Protein AF-A0A662EMC7-F1 (afdb_monomer)

Structure (mmCIF, N/CA/C/O backbone):
data_AF-A0A662EMC7-F1
#
_entry.id   AF-A0A662EMC7-F1
#
loop_
_atom_site.group_PDB
_atom_site.id
_atom_site.type_symbol
_atom_site.label_atom_id
_atom_site.label_alt_id
_atom_site.label_comp_id
_atom_site.label_asym_id
_atom_site.label_entity_id
_atom_site.label_seq_id
_atom_site.pdbx_PDB_ins_code
_atom_site.Cartn_x
_atom_site.Cartn_y
_atom_site.Cartn_z
_atom_site.occupancy
_atom_site.B_iso_or_equiv
_atom_site.auth_seq_id
_atom_site.auth_comp_id
_atom_site.auth_asym_id
_atom_site.auth_atom_id
_atom_site.pdbx_PDB_model_num
ATOM 1 N N . MET A 1 1 ? -17.891 -25.388 -16.581 1.00 61.47 1 MET A N 1
ATOM 2 C CA . MET A 1 1 ? -17.102 -24.713 -17.637 1.00 61.47 1 MET A CA 1
ATOM 3 C C . MET A 1 1 ? -16.135 -23.756 -16.949 1.00 61.47 1 MET A C 1
ATOM 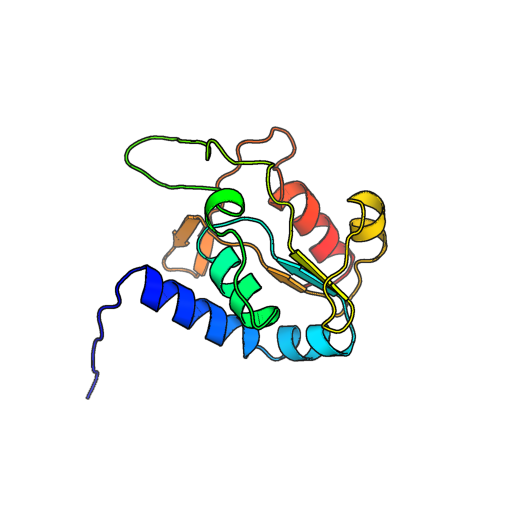5 O O . MET A 1 1 ? -16.593 -23.000 -16.103 1.00 61.47 1 MET A O 1
ATOM 9 N N . LYS A 1 2 ? -14.823 -23.830 -17.209 1.00 76.94 2 LYS A N 1
ATOM 10 C CA . LYS A 1 2 ? -13.846 -22.861 -16.676 1.00 76.94 2 LYS A CA 1
ATOM 11 C C . LYS A 1 2 ? -13.460 -21.914 -17.810 1.00 76.94 2 LYS A C 1
ATOM 13 O O . LYS A 1 2 ? -13.058 -22.387 -18.867 1.00 76.94 2 LYS A O 1
ATOM 18 N N . ALA A 1 3 ? -13.628 -20.612 -17.602 1.00 84.38 3 ALA A N 1
ATOM 19 C CA . ALA A 1 3 ? -13.171 -19.584 -18.530 1.00 84.38 3 ALA A CA 1
ATOM 20 C C . ALA A 1 3 ? -11.835 -19.021 -18.033 1.00 84.38 3 ALA A C 1
ATOM 22 O O . ALA A 1 3 ? -11.672 -18.786 -16.836 1.00 84.38 3 ALA A O 1
ATOM 23 N N . TYR A 1 4 ? -10.896 -18.803 -18.952 1.00 89.06 4 TYR A N 1
ATOM 24 C CA . TYR A 1 4 ? -9.623 -18.145 -18.675 1.00 89.06 4 TYR A CA 1
ATOM 25 C C . TYR A 1 4 ? -9.639 -16.762 -19.318 1.00 89.06 4 TYR A C 1
ATOM 27 O O . TYR A 1 4 ? -9.987 -16.624 -20.488 1.00 89.06 4 TYR A O 1
ATOM 35 N N . ALA A 1 5 ? -9.260 -15.743 -18.551 1.00 88.75 5 ALA A N 1
ATOM 36 C CA . ALA A 1 5 ? -9.101 -14.383 -19.042 1.00 88.75 5 ALA A CA 1
ATOM 37 C C . ALA A 1 5 ? -7.657 -13.937 -18.811 1.00 88.75 5 ALA A C 1
ATOM 39 O O . ALA A 1 5 ? -7.143 -14.033 -17.697 1.00 88.75 5 ALA A O 1
ATOM 40 N N . VAL A 1 6 ? -7.011 -13.438 -19.863 1.00 94.44 6 VAL A N 1
ATOM 41 C CA . VAL A 1 6 ? -5.667 -12.857 -19.785 1.00 94.44 6 VAL A CA 1
ATOM 42 C C . VAL A 1 6 ? -5.813 -11.344 -19.687 1.00 94.44 6 VAL A C 1
ATOM 44 O O . VAL A 1 6 ? -6.404 -10.707 -20.557 1.00 94.44 6 VAL A O 1
ATOM 47 N N . LEU A 1 7 ? -5.288 -10.761 -18.611 1.00 95.94 7 LEU A N 1
ATOM 48 C CA . LEU A 1 7 ? -5.357 -9.325 -18.364 1.00 95.94 7 LEU A CA 1
ATOM 49 C C . LEU A 1 7 ? -4.022 -8.663 -18.693 1.00 95.94 7 LEU A C 1
ATOM 51 O O . LEU A 1 7 ? -2.958 -9.162 -18.333 1.00 95.94 7 LEU A O 1
ATOM 55 N N . ARG A 1 8 ? -4.079 -7.472 -19.298 1.00 96.50 8 ARG A N 1
ATOM 56 C CA . ARG A 1 8 ? -2.910 -6.584 -19.346 1.00 96.50 8 ARG A CA 1
ATOM 57 C C . ARG A 1 8 ? -2.513 -6.195 -17.913 1.00 96.50 8 ARG A C 1
ATOM 59 O O . ARG A 1 8 ? -3.412 -6.007 -17.087 1.00 96.50 8 ARG A O 1
ATOM 66 N N . PRO A 1 9 ? -1.221 -5.961 -17.613 1.00 93.19 9 PRO A N 1
ATOM 67 C CA . PRO A 1 9 ? -0.771 -5.639 -16.257 1.00 93.19 9 PRO A CA 1
ATOM 68 C C . PRO A 1 9 ? -1.537 -4.488 -15.589 1.00 93.19 9 PRO A C 1
ATOM 70 O O . PRO A 1 9 ? -1.900 -4.587 -14.422 1.00 93.19 9 PRO A O 1
ATOM 73 N N . ALA A 1 10 ? -1.856 -3.418 -16.325 1.00 95.19 10 ALA A N 1
ATOM 74 C CA . ALA A 1 10 ? -2.648 -2.301 -15.800 1.00 95.19 10 ALA A CA 1
ATOM 75 C C . ALA A 1 10 ? -4.074 -2.716 -15.383 1.00 95.19 10 ALA A C 1
ATOM 77 O O . ALA A 1 10 ? -4.564 -2.294 -14.336 1.00 95.19 10 ALA A O 1
ATOM 78 N N . ALA A 1 11 ? -4.728 -3.578 -16.170 1.00 97.25 11 ALA A N 1
ATOM 79 C CA . ALA A 1 11 ? -6.057 -4.098 -15.853 1.00 97.25 11 ALA A CA 1
ATOM 80 C C . ALA A 1 11 ? -6.013 -5.048 -14.645 1.00 97.25 11 ALA A C 1
ATOM 82 O O . ALA A 1 11 ? -6.865 -4.950 -13.764 1.00 97.25 11 ALA A O 1
ATOM 83 N N . ALA A 1 12 ? -4.988 -5.902 -14.556 1.00 96.38 12 ALA A N 1
ATOM 84 C CA . ALA A 1 12 ? -4.769 -6.773 -13.402 1.00 96.38 12 ALA A CA 1
ATOM 85 C C . ALA A 1 12 ? -4.533 -5.966 -12.113 1.00 96.38 12 ALA A C 1
ATOM 87 O O . ALA A 1 12 ? -5.186 -6.215 -11.103 1.00 96.38 12 ALA A O 1
ATOM 88 N N . LYS A 1 13 ? -3.678 -4.935 -12.155 1.00 96.81 13 LYS A N 1
ATOM 89 C CA . LYS A 1 13 ? -3.428 -4.030 -11.017 1.00 96.81 13 LYS A CA 1
ATOM 90 C C . LYS A 1 13 ? -4.690 -3.291 -10.578 1.00 96.81 13 LYS A C 1
ATOM 92 O O . LYS A 1 13 ? -4.956 -3.198 -9.383 1.00 96.81 13 LYS A O 1
ATOM 97 N N . ARG A 1 14 ? -5.510 -2.822 -11.526 1.00 97.88 14 ARG A N 1
ATOM 98 C CA . ARG A 1 14 ? -6.813 -2.219 -11.206 1.00 97.88 14 ARG A CA 1
ATOM 99 C C . ARG A 1 14 ? -7.770 -3.227 -10.566 1.00 97.88 14 ARG A C 1
ATOM 101 O O . ARG A 1 14 ? -8.474 -2.865 -9.629 1.00 97.88 14 ARG A O 1
ATOM 108 N N . LEU A 1 15 ? -7.802 -4.472 -11.042 1.00 97.94 15 LEU A N 1
ATOM 109 C CA . LEU A 1 15 ? -8.615 -5.528 -10.436 1.00 97.94 15 LEU A CA 1
ATOM 110 C C . LEU A 1 15 ? -8.166 -5.823 -8.998 1.00 97.94 15 LEU A C 1
ATOM 112 O O . LEU A 1 15 ? -9.008 -5.877 -8.105 1.00 97.94 15 LEU A O 1
ATOM 116 N N . ILE A 1 16 ? -6.853 -5.929 -8.765 1.00 97.50 16 ILE A N 1
ATOM 117 C CA . ILE A 1 16 ? -6.271 -6.075 -7.422 1.00 97.50 16 ILE A CA 1
ATOM 118 C C . ILE A 1 16 ? -6.694 -4.905 -6.532 1.00 97.50 16 ILE A C 1
ATOM 120 O O . ILE A 1 16 ? -7.196 -5.138 -5.438 1.00 97.50 16 ILE A O 1
ATOM 124 N N . ALA A 1 17 ? -6.575 -3.662 -7.004 1.00 98.50 17 ALA A N 1
ATOM 125 C CA . ALA A 1 17 ? -6.968 -2.477 -6.239 1.00 98.50 17 ALA A CA 1
ATOM 126 C C . ALA A 1 17 ? -8.438 -2.508 -5.797 1.00 98.50 17 ALA A C 1
ATOM 128 O O . ALA A 1 17 ? -8.740 -2.277 -4.624 1.00 98.50 17 ALA A O 1
ATOM 129 N N . LYS A 1 18 ? -9.347 -2.879 -6.707 1.00 98.56 18 LYS A N 1
ATOM 130 C CA . LYS A 1 18 ? -10.770 -3.071 -6.385 1.00 98.56 18 LYS A CA 1
ATOM 131 C C . LYS A 1 18 ? -10.977 -4.180 -5.354 1.00 98.56 18 LYS A C 1
ATOM 133 O O . LYS A 1 18 ? -11.767 -4.010 -4.429 1.00 98.56 18 LYS A O 1
ATOM 138 N N . GLY A 1 19 ? -10.250 -5.289 -5.491 1.00 98.50 19 GLY A N 1
ATOM 139 C CA . GLY A 1 19 ? -10.265 -6.391 -4.531 1.00 98.50 19 GLY A CA 1
ATOM 140 C C . GLY A 1 19 ? -9.799 -5.961 -3.139 1.00 98.50 19 GLY A C 1
ATOM 141 O O . GLY A 1 19 ? -10.484 -6.238 -2.158 1.00 98.50 19 GLY A O 1
ATOM 142 N N . VAL A 1 20 ? -8.691 -5.219 -3.051 1.00 98.50 20 VAL A N 1
ATOM 143 C CA . VAL A 1 20 ? -8.151 -4.690 -1.788 1.00 98.50 20 VAL A CA 1
ATOM 144 C C . VAL A 1 20 ? -9.164 -3.767 -1.109 1.00 98.50 20 VAL A C 1
ATOM 146 O O . VAL A 1 20 ? -9.517 -4.012 0.042 1.00 98.50 20 VAL A O 1
ATOM 149 N N . LYS A 1 21 ? -9.721 -2.779 -1.825 1.00 98.44 21 LYS A N 1
ATOM 150 C CA . LYS A 1 21 ? -10.774 -1.890 -1.292 1.00 98.44 21 LYS A CA 1
ATOM 151 C C . LYS A 1 21 ? -12.021 -2.650 -0.829 1.00 98.44 21 LYS A C 1
ATOM 153 O O . LYS A 1 21 ? -12.724 -2.201 0.076 1.00 98.44 21 LYS A O 1
ATOM 158 N N . ALA A 1 22 ? -12.320 -3.795 -1.443 1.00 98.56 22 ALA A N 1
ATOM 159 C CA . ALA A 1 22 ? -13.476 -4.603 -1.082 1.00 98.56 22 ALA A CA 1
ATOM 160 C C . ALA A 1 22 ? -13.294 -5.405 0.222 1.00 98.56 22 ALA A C 1
ATOM 162 O O . ALA A 1 22 ? -14.310 -5.847 0.774 1.00 98.56 22 ALA A O 1
ATOM 163 N N . ARG A 1 23 ? -12.060 -5.579 0.727 1.00 98.38 23 ARG A N 1
ATOM 164 C CA . ARG A 1 23 ? -11.781 -6.390 1.926 1.00 98.38 23 ARG A CA 1
ATOM 165 C C . ARG A 1 23 ? -12.448 -5.804 3.182 1.00 98.38 23 ARG A C 1
ATOM 167 O O . ARG A 1 23 ? -12.443 -4.583 3.353 1.00 98.38 23 ARG A O 1
ATOM 174 N N . PRO A 1 24 ? -13.005 -6.643 4.081 1.00 98.50 24 PRO A N 1
ATOM 175 C CA . PRO A 1 24 ? -13.685 -6.166 5.289 1.00 98.50 24 PRO A CA 1
ATOM 176 C C . PRO A 1 24 ? -12.815 -5.278 6.184 1.00 98.50 24 PRO A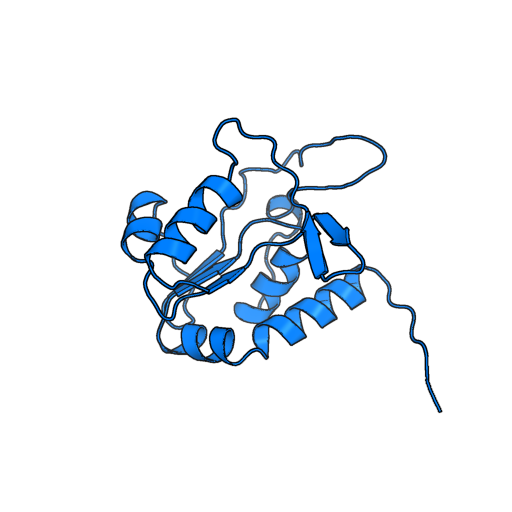 C 1
ATOM 178 O O . PRO A 1 24 ? -13.280 -4.231 6.629 1.00 98.50 24 PRO A O 1
ATOM 181 N N . SER A 1 25 ? -11.551 -5.652 6.392 1.00 98.31 25 SER A N 1
ATOM 182 C CA . SER A 1 25 ? -10.599 -4.889 7.204 1.00 98.31 25 SER A CA 1
ATOM 183 C C . SER A 1 25 ? -10.320 -3.503 6.633 1.00 98.31 25 SER A C 1
ATOM 185 O O . SER A 1 25 ? -10.410 -2.516 7.355 1.00 98.31 25 SER A O 1
ATOM 187 N N . VAL A 1 26 ? -10.111 -3.404 5.317 1.00 98.69 26 VAL A N 1
ATOM 188 C CA . VAL A 1 26 ? -9.927 -2.123 4.616 1.00 98.69 26 VAL A CA 1
ATOM 189 C C . VAL A 1 26 ? -11.184 -1.256 4.717 1.00 98.69 26 VAL A C 1
ATOM 191 O O . VAL A 1 26 ? -11.093 -0.069 5.020 1.00 98.69 26 VAL A O 1
ATOM 194 N N . LYS A 1 27 ? -12.380 -1.829 4.529 1.00 98.62 27 LYS A N 1
ATOM 195 C CA . LYS A 1 27 ? -13.646 -1.090 4.696 1.00 98.62 27 LYS A CA 1
ATOM 196 C C . LYS A 1 27 ? -13.850 -0.575 6.121 1.00 98.62 27 LYS A C 1
ATOM 198 O O . LYS A 1 27 ? -14.399 0.513 6.281 1.00 98.62 27 LYS A O 1
ATOM 203 N N . ARG A 1 28 ? -13.448 -1.348 7.134 1.00 98.56 28 ARG A N 1
ATOM 204 C CA . ARG A 1 28 ? -13.486 -0.929 8.541 1.00 98.56 28 ARG A CA 1
ATOM 205 C C . ARG A 1 28 ? -12.487 0.199 8.792 1.00 98.56 28 ARG A C 1
ATOM 207 O O . ARG A 1 28 ? -12.886 1.253 9.274 1.00 98.56 28 ARG A O 1
ATOM 214 N N . ALA A 1 29 ? -11.227 0.022 8.399 1.00 98.56 29 ALA A N 1
ATOM 215 C CA . ALA A 1 29 ? -10.180 1.023 8.598 1.00 98.56 29 ALA A CA 1
ATOM 216 C C . ALA A 1 29 ? -10.500 2.349 7.884 1.00 98.56 29 ALA A C 1
ATOM 218 O O . ALA A 1 29 ? -10.296 3.414 8.454 1.00 98.56 29 ALA A O 1
ATOM 219 N N . LEU A 1 30 ? -11.141 2.314 6.708 1.00 98.44 30 LEU A N 1
ATOM 220 C CA . LEU A 1 30 ? -11.658 3.520 6.042 1.00 98.44 30 LEU A CA 1
ATOM 221 C C . LEU A 1 30 ? -12.669 4.314 6.887 1.00 98.44 30 LEU A C 1
ATOM 223 O O . LEU A 1 30 ? -12.824 5.508 6.659 1.00 98.44 30 LEU A O 1
ATOM 227 N N . LYS A 1 31 ? -13.385 3.684 7.823 1.00 98.31 31 LYS A N 1
ATOM 228 C CA . LYS A 1 31 ? -14.364 4.358 8.692 1.00 98.31 31 LYS A CA 1
ATOM 229 C C . LYS A 1 31 ? -13.774 4.749 10.041 1.00 98.31 31 LYS A C 1
ATOM 231 O O . LYS A 1 31 ? -14.104 5.806 10.572 1.00 98.31 31 LYS A O 1
ATOM 236 N N . GLU A 1 32 ? -12.938 3.882 10.599 1.00 98.00 32 GLU A N 1
ATOM 237 C CA . GLU A 1 32 ? -12.621 3.896 12.029 1.00 98.00 32 GLU A CA 1
ATOM 238 C C . GLU A 1 32 ? -11.128 4.044 12.326 1.00 98.00 32 GLU A C 1
ATOM 240 O O . GLU A 1 32 ? -10.792 4.609 13.365 1.00 98.00 32 GLU A O 1
ATOM 245 N N . GLY A 1 33 ? -10.254 3.603 11.420 1.00 98.25 33 GLY A N 1
ATOM 246 C CA . GLY A 1 33 ? -8.822 3.456 11.679 1.00 98.25 33 GLY A CA 1
ATOM 247 C C . GLY A 1 33 ? -7.927 4.176 10.675 1.00 98.25 33 GLY A C 1
ATOM 248 O O . GLY A 1 33 ? -8.341 5.115 9.984 1.00 98.25 33 GLY A O 1
ATOM 249 N N . THR A 1 34 ? -6.692 3.702 10.610 1.00 98.75 34 THR A N 1
ATOM 250 C CA . THR A 1 34 ? -5.623 4.187 9.745 1.00 98.75 34 THR A CA 1
ATOM 251 C C . THR A 1 34 ? -5.336 3.176 8.640 1.00 98.75 34 THR A C 1
ATOM 253 O O . THR A 1 34 ? -5.286 1.967 8.863 1.00 98.75 34 THR A O 1
ATOM 256 N N . ILE A 1 35 ? -5.146 3.678 7.422 1.00 98.81 35 ILE A N 1
ATOM 257 C CA . ILE A 1 35 ? -4.651 2.906 6.285 1.00 98.81 35 ILE A CA 1
ATOM 258 C C . ILE A 1 35 ? -3.360 3.542 5.795 1.00 98.81 35 ILE A C 1
ATOM 260 O O . ILE A 1 35 ? -3.344 4.730 5.467 1.00 98.81 35 ILE A O 1
ATOM 264 N N . VAL A 1 36 ? -2.309 2.737 5.678 1.00 98.69 36 VAL A N 1
ATOM 265 C CA . VAL A 1 36 ? -1.040 3.130 5.060 1.00 98.69 36 VAL A CA 1
ATOM 266 C C . VAL A 1 36 ? -0.885 2.377 3.749 1.00 98.69 36 VAL A C 1
ATOM 268 O O . VAL A 1 36 ? -0.831 1.152 3.732 1.00 98.69 36 VAL A O 1
ATOM 271 N N . VAL A 1 37 ? -0.798 3.088 2.630 1.00 98.56 37 VAL A N 1
ATOM 272 C CA . VAL A 1 37 ? -0.457 2.501 1.330 1.00 98.56 37 VAL A CA 1
ATOM 273 C C . VAL A 1 37 ? 0.986 2.861 1.017 1.00 98.56 37 VAL A C 1
ATOM 275 O O . VAL A 1 37 ? 1.303 4.027 0.769 1.00 98.56 37 VAL A O 1
ATOM 278 N N . THR A 1 38 ? 1.869 1.863 1.014 1.00 97.50 38 THR A N 1
ATOM 279 C CA . THR A 1 38 ? 3.286 2.092 0.708 1.00 97.50 38 THR A CA 1
ATOM 280 C C . THR A 1 38 ? 3.490 2.330 -0.788 1.00 97.50 38 THR A C 1
ATOM 282 O O . THR A 1 38 ? 2.665 1.909 -1.603 1.00 97.50 38 THR A O 1
ATOM 285 N N . LEU A 1 39 ? 4.642 2.882 -1.175 1.00 95.94 39 LEU A N 1
ATOM 286 C CA . LEU A 1 39 ? 5.017 3.033 -2.584 1.00 95.94 39 LEU A CA 1
ATOM 287 C C . LEU A 1 39 ? 5.015 1.689 -3.338 1.00 95.94 39 LEU A C 1
ATOM 289 O O . LEU A 1 39 ? 5.247 0.616 -2.765 1.00 95.94 39 LEU A O 1
ATOM 293 N N . GLY A 1 40 ? 4.767 1.754 -4.645 1.00 95.31 40 GLY A N 1
ATOM 294 C CA . GLY A 1 40 ? 4.750 0.607 -5.547 1.00 95.31 40 GLY A CA 1
ATOM 295 C C . GLY A 1 40 ? 3.808 0.802 -6.732 1.00 95.31 40 GLY A C 1
ATOM 296 O O . GLY A 1 40 ? 2.766 1.447 -6.629 1.00 95.31 40 GLY A O 1
ATOM 297 N N . THR A 1 41 ? 4.125 0.187 -7.874 1.00 95.00 41 THR A N 1
ATOM 298 C CA . THR A 1 41 ? 3.311 0.375 -9.093 1.00 95.00 41 THR A CA 1
ATOM 299 C C . THR A 1 41 ? 1.895 -0.188 -8.977 1.00 95.00 41 THR A C 1
ATOM 301 O O . THR A 1 41 ? 0.977 0.368 -9.568 1.00 95.00 41 THR A O 1
ATOM 304 N N . THR A 1 42 ? 1.697 -1.283 -8.238 1.00 96.88 42 THR A N 1
ATOM 305 C CA . THR A 1 42 ? 0.360 -1.830 -7.942 1.00 96.88 42 THR A CA 1
ATOM 306 C C . THR A 1 42 ? -0.325 -1.020 -6.848 1.00 96.88 42 THR A C 1
ATOM 308 O O . THR A 1 42 ? -1.494 -0.667 -6.982 1.00 96.88 42 THR A O 1
ATOM 311 N N . ASN A 1 43 ? 0.420 -0.661 -5.803 1.00 97.94 43 ASN A N 1
ATOM 312 C CA . ASN A 1 43 ? -0.082 0.136 -4.690 1.00 97.94 43 ASN A CA 1
ATOM 313 C C . ASN A 1 43 ? -0.565 1.522 -5.131 1.00 97.94 43 ASN A C 1
ATOM 315 O O . ASN A 1 43 ? -1.537 2.014 -4.574 1.00 97.94 43 ASN A O 1
ATOM 319 N N . GLY A 1 44 ? 0.009 2.107 -6.186 1.00 98.00 44 GLY A N 1
ATOM 320 C CA . GLY A 1 44 ? -0.520 3.337 -6.772 1.00 98.00 44 GLY A CA 1
ATOM 321 C C . GLY A 1 44 ? -1.968 3.195 -7.259 1.00 98.00 44 GLY A C 1
ATOM 322 O O . GLY A 1 44 ? -2.776 4.087 -7.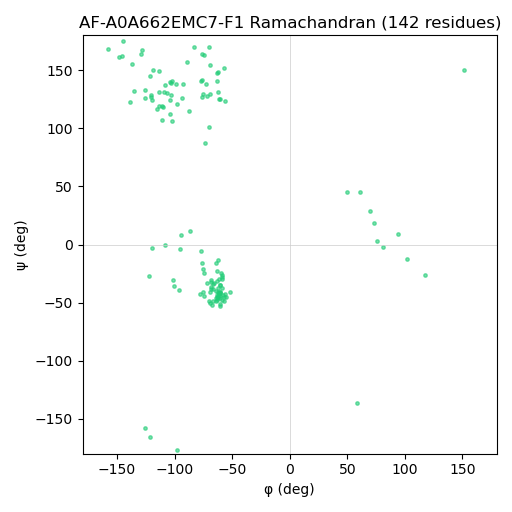036 1.00 98.00 44 GLY A O 1
ATOM 323 N N . TYR A 1 45 ? -2.347 2.044 -7.831 1.00 98.44 45 TYR A N 1
ATOM 324 C CA . TYR A 1 45 ? -3.746 1.782 -8.203 1.00 98.44 45 TYR A CA 1
ATOM 325 C C . TYR A 1 45 ? -4.633 1.625 -6.968 1.00 98.44 45 TYR A C 1
ATOM 327 O O . TYR A 1 45 ? -5.783 2.057 -6.997 1.00 98.44 45 TYR A O 1
ATOM 335 N N . VAL A 1 46 ? -4.112 1.009 -5.901 1.00 98.69 46 VAL A N 1
ATOM 336 C CA . VAL A 1 46 ? -4.820 0.881 -4.619 1.00 98.69 46 VAL A CA 1
ATOM 337 C C . VAL A 1 46 ? -5.069 2.261 -4.014 1.00 98.69 46 VAL A C 1
ATOM 339 O O . VAL A 1 46 ? -6.200 2.561 -3.649 1.00 98.69 46 VAL A O 1
ATOM 342 N N . ALA A 1 47 ? -4.049 3.116 -3.971 1.00 98.62 47 ALA A N 1
ATOM 343 C CA . ALA A 1 47 ? -4.162 4.486 -3.491 1.00 98.62 47 ALA A CA 1
ATOM 344 C C . ALA A 1 47 ? -5.195 5.285 -4.300 1.00 98.62 47 ALA A C 1
ATOM 346 O O . ALA A 1 47 ? -6.081 5.882 -3.698 1.00 98.62 47 ALA A O 1
ATOM 347 N N . GLU A 1 48 ? -5.166 5.231 -5.63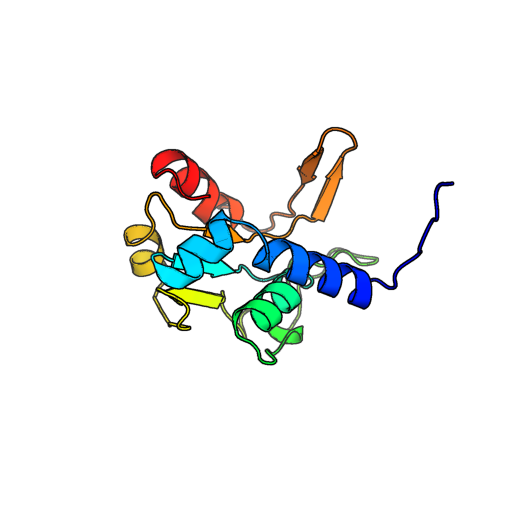8 1.00 98.44 48 GLU A N 1
ATOM 348 C CA . GLU A 1 48 ? -6.194 5.877 -6.475 1.00 98.44 48 GLU A CA 1
ATOM 349 C C . GLU A 1 48 ? -7.606 5.367 -6.157 1.00 98.44 48 GLU A C 1
ATOM 351 O O . GLU A 1 48 ? -8.560 6.137 -6.055 1.00 98.44 48 GLU A O 1
ATOM 356 N N . GLU A 1 49 ? -7.747 4.051 -5.993 1.00 98.31 49 GLU A N 1
ATOM 357 C CA . GLU A 1 49 ? -9.029 3.404 -5.726 1.00 98.31 49 GLU A CA 1
ATOM 358 C C . GLU A 1 49 ? -9.586 3.788 -4.344 1.00 98.31 49 GLU A C 1
ATOM 360 O O . GLU A 1 49 ? -10.796 3.991 -4.203 1.00 98.31 49 GLU A O 1
ATOM 365 N N . LEU A 1 50 ? -8.727 3.911 -3.327 1.00 98.50 50 LEU A N 1
ATOM 366 C CA . LEU A 1 50 ? -9.109 4.323 -1.973 1.00 98.50 50 LEU A CA 1
ATOM 367 C C . LEU A 1 50 ? -9.390 5.827 -1.877 1.00 98.50 50 LEU A C 1
ATOM 369 O O . LEU A 1 50 ? -10.374 6.208 -1.246 1.00 98.50 50 LEU A O 1
ATOM 373 N N . LEU A 1 51 ? -8.582 6.663 -2.533 1.00 97.75 51 LEU A N 1
ATOM 374 C CA . LEU A 1 51 ? -8.753 8.121 -2.564 1.00 97.75 51 LEU A CA 1
ATOM 375 C C . LEU A 1 51 ? -9.899 8.571 -3.482 1.00 97.75 51 LEU A C 1
ATOM 377 O O . LEU A 1 51 ? -10.400 9.681 -3.330 1.00 97.75 51 LEU A O 1
ATOM 381 N N . GLY A 1 52 ? -10.313 7.733 -4.437 1.00 97.06 52 GLY A N 1
ATOM 382 C CA . GLY A 1 52 ? -11.337 8.080 -5.425 1.00 97.06 52 GLY A CA 1
ATOM 383 C C . GLY A 1 52 ? -10.855 9.061 -6.499 1.00 97.06 52 GLY A C 1
ATOM 384 O O . GLY A 1 52 ? -11.679 9.689 -7.159 1.00 97.06 52 GLY A O 1
ATOM 385 N N . GLY A 1 53 ? -9.541 9.201 -6.683 1.00 95.25 53 GLY A N 1
ATOM 386 C CA . GLY A 1 53 ? -8.941 10.162 -7.605 1.00 95.25 53 GLY A CA 1
ATOM 387 C C . GLY A 1 53 ? -7.525 9.768 -8.031 1.00 95.25 53 GLY A C 1
ATOM 388 O O . GLY A 1 53 ? -6.948 8.841 -7.461 1.00 95.25 53 GLY A O 1
ATOM 389 N N . PRO A 1 54 ? -6.967 10.433 -9.056 1.00 95.88 54 PRO A N 1
ATOM 390 C CA . PRO A 1 54 ? -5.633 10.130 -9.560 1.00 95.88 54 PRO A CA 1
ATOM 391 C C . PRO A 1 54 ? -4.535 10.520 -8.560 1.00 95.88 54 PRO A C 1
ATOM 393 O O . PRO A 1 54 ? -4.698 11.445 -7.764 1.00 95.88 54 PRO A O 1
ATOM 396 N N . ILE A 1 55 ? -3.389 9.846 -8.660 1.00 96.62 55 ILE A N 1
ATOM 397 C CA . ILE A 1 55 ? -2.125 10.242 -8.020 1.00 96.62 55 ILE A CA 1
ATOM 398 C C . ILE A 1 55 ? -1.010 10.264 -9.071 1.00 96.62 55 ILE A C 1
ATOM 400 O O . ILE A 1 55 ? -1.159 9.677 -10.149 1.00 96.62 55 ILE A O 1
ATOM 404 N N . ASP A 1 56 ? 0.148 10.840 -8.746 1.00 96.88 56 ASP A N 1
ATOM 405 C CA . ASP A 1 56 ? 1.341 10.655 -9.574 1.00 96.88 56 ASP A CA 1
ATOM 406 C C . ASP A 1 56 ? 1.922 9.244 -9.388 1.00 96.88 56 ASP A C 1
ATOM 408 O O . ASP A 1 56 ? 2.804 8.985 -8.569 1.00 96.88 56 ASP A O 1
ATOM 412 N N . ARG A 1 57 ? 1.417 8.288 -10.174 1.00 95.19 57 ARG A N 1
ATOM 413 C CA . ARG A 1 57 ? 1.889 6.894 -10.130 1.00 95.19 57 ARG A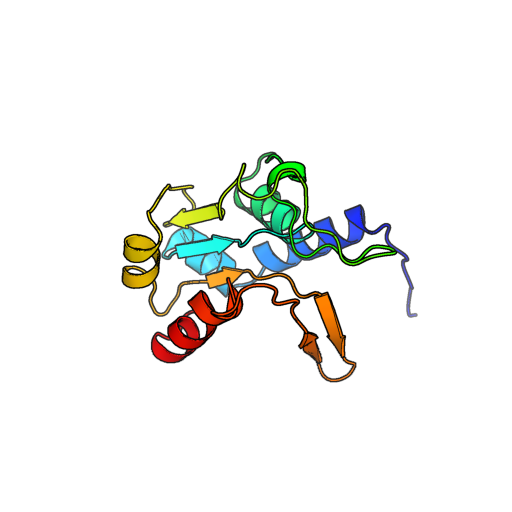 CA 1
ATOM 414 C C . ARG A 1 57 ? 3.356 6.735 -10.528 1.00 95.19 57 ARG A C 1
ATOM 416 O O . ARG A 1 57 ? 3.941 5.711 -10.184 1.00 95.19 57 ARG A O 1
ATOM 423 N N . GLY A 1 58 ? 3.917 7.684 -11.280 1.00 95.06 58 GLY A N 1
ATOM 424 C CA . GLY A 1 58 ? 5.322 7.671 -11.673 1.00 95.06 58 GLY A CA 1
ATOM 425 C C . GLY A 1 58 ? 6.219 7.950 -10.475 1.00 95.06 58 GLY A C 1
ATOM 426 O O . GLY A 1 58 ? 7.123 7.167 -10.208 1.00 95.06 58 GLY A O 1
ATOM 427 N N . ALA A 1 59 ? 5.918 8.996 -9.706 1.00 96.50 59 ALA A N 1
ATOM 428 C CA . ALA A 1 59 ? 6.613 9.295 -8.452 1.00 96.50 59 ALA A CA 1
ATOM 429 C C . ALA A 1 59 ? 6.354 8.233 -7.364 1.00 96.50 59 ALA A C 1
ATOM 431 O O . ALA A 1 59 ? 7.253 7.871 -6.610 1.00 96.50 59 ALA A O 1
ATOM 432 N N . PHE A 1 60 ? 5.152 7.650 -7.336 1.00 96.75 60 PHE A N 1
ATOM 433 C CA . PHE A 1 60 ? 4.782 6.603 -6.375 1.00 96.75 60 PHE A CA 1
ATOM 434 C C . PHE A 1 60 ? 5.353 5.207 -6.710 1.00 96.75 60 PHE A C 1
ATOM 436 O O . PHE A 1 60 ? 5.165 4.247 -5.955 1.00 96.75 60 PHE A O 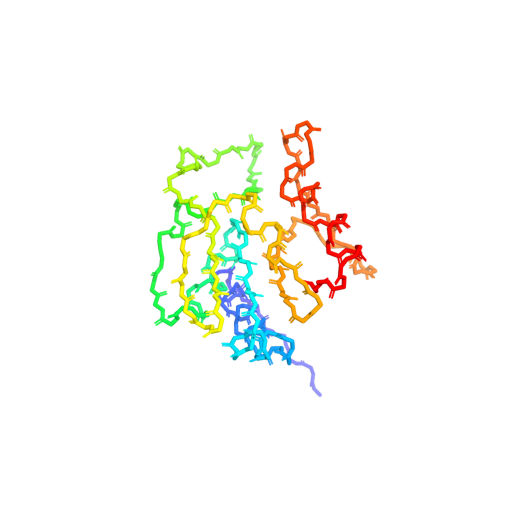1
ATOM 443 N N . ALA A 1 61 ? 6.016 5.038 -7.860 1.00 94.00 61 ALA A N 1
ATOM 444 C CA . ALA A 1 61 ? 6.566 3.755 -8.284 1.00 94.00 61 ALA A CA 1
ATOM 445 C C . ALA A 1 61 ? 7.843 3.397 -7.505 1.00 94.00 61 ALA A C 1
ATOM 447 O O . ALA A 1 61 ? 8.800 4.164 -7.447 1.00 94.00 61 ALA A O 1
ATOM 448 N N . ALA A 1 62 ? 7.881 2.182 -6.958 1.00 91.75 62 ALA A N 1
ATOM 449 C CA . ALA A 1 62 ? 9.039 1.622 -6.268 1.00 91.75 62 ALA A CA 1
ATOM 450 C C . ALA A 1 62 ? 9.095 0.099 -6.453 1.00 91.75 62 ALA A C 1
ATOM 452 O O . ALA A 1 62 ? 8.080 -0.521 -6.795 1.00 91.75 62 ALA A O 1
ATOM 453 N N . GLY A 1 63 ? 10.273 -0.489 -6.209 1.00 85.44 63 GLY A N 1
ATOM 454 C CA . GLY A 1 63 ? 10.492 -1.938 -6.278 1.00 85.44 63 GLY A CA 1
ATOM 455 C C . GLY A 1 63 ? 10.232 -2.512 -7.671 1.00 85.44 63 GLY A C 1
ATOM 456 O O . GLY A 1 63 ? 9.518 -3.505 -7.795 1.00 85.44 63 GLY A O 1
ATOM 457 N N . LEU A 1 64 ? 10.735 -1.839 -8.708 1.00 87.50 64 LEU A N 1
ATOM 458 C CA . LEU A 1 64 ? 10.558 -2.233 -10.104 1.00 87.50 64 LEU A CA 1
ATOM 459 C C . LEU A 1 64 ? 11.404 -3.473 -10.422 1.00 87.50 64 LEU A C 1
ATOM 461 O O . LEU A 1 64 ? 12.554 -3.566 -10.005 1.00 87.50 64 LEU A O 1
ATOM 465 N N . ILE A 1 65 ? 10.816 -4.411 -11.167 1.00 85.38 65 ILE A N 1
ATOM 466 C CA . ILE A 1 65 ? 11.522 -5.554 -11.752 1.00 85.38 65 ILE A CA 1
ATOM 467 C C . ILE A 1 65 ? 11.530 -5.327 -13.256 1.00 85.38 65 ILE A C 1
ATOM 469 O O . ILE A 1 65 ? 10.486 -5.423 -13.904 1.00 85.38 65 ILE A O 1
ATOM 473 N N . GLU A 1 66 ? 12.697 -4.986 -13.779 1.00 82.44 66 GLU A N 1
ATOM 474 C CA . GLU A 1 66 ? 12.947 -4.782 -15.203 1.00 82.44 66 GLU A CA 1
ATOM 475 C C . GLU A 1 66 ? 14.052 -5.745 -15.662 1.00 82.44 66 GLU A C 1
ATOM 477 O O . GLU A 1 66 ? 14.390 -6.700 -14.962 1.00 82.44 66 GLU A O 1
ATOM 482 N N . ASP A 1 67 ? 14.616 -5.511 -16.842 1.00 82.19 67 ASP A N 1
ATOM 483 C CA . ASP A 1 67 ? 15.784 -6.233 -17.360 1.00 82.19 67 ASP A CA 1
ATOM 484 C C . ASP A 1 67 ? 17.050 -6.052 -16.499 1.00 82.19 67 ASP A C 1
ATOM 486 O O . ASP A 1 67 ? 18.016 -6.801 -16.641 1.00 82.19 67 ASP A O 1
ATOM 490 N N . ARG A 1 68 ? 17.041 -5.078 -15.584 1.00 77.19 68 ARG A N 1
ATOM 491 C CA . ARG A 1 68 ? 18.105 -4.803 -14.617 1.00 77.19 68 ARG A CA 1
ATOM 492 C C . ARG A 1 68 ? 17.537 -4.305 -13.285 1.00 77.19 68 ARG A C 1
ATOM 494 O O . ARG A 1 68 ? 16.401 -3.836 -13.204 1.00 77.19 68 ARG A O 1
ATOM 501 N N . TRP A 1 69 ? 18.354 -4.370 -12.236 1.00 70.94 69 TRP A N 1
ATOM 502 C CA . TRP A 1 69 ? 18.032 -3.790 -10.931 1.00 70.94 69 TRP A CA 1
ATOM 503 C C . TRP A 1 69 ? 18.062 -2.262 -11.021 1.00 70.94 69 TRP A C 1
ATOM 505 O O . TRP A 1 69 ? 19.132 -1.659 -11.017 1.00 70.94 69 TRP A O 1
ATOM 515 N N . ASN A 1 70 ? 16.886 -1.642 -11.124 1.00 75.69 70 ASN A N 1
ATOM 516 C CA . ASN A 1 70 ? 16.740 -0.192 -11.215 1.00 75.69 70 ASN A CA 1
ATOM 517 C C . ASN A 1 70 ? 16.040 0.385 -9.985 1.00 75.69 70 ASN A C 1
ATOM 519 O O . ASN A 1 70 ? 15.145 -0.220 -9.391 1.00 75.69 70 ASN A O 1
ATOM 523 N N . ILE A 1 71 ? 16.408 1.623 -9.669 1.00 82.81 71 ILE A N 1
ATOM 524 C CA . ILE A 1 71 ? 15.658 2.493 -8.771 1.00 82.81 71 ILE A CA 1
ATOM 525 C C . ILE A 1 71 ? 14.922 3.506 -9.645 1.00 82.81 71 ILE A C 1
ATOM 527 O O . ILE A 1 71 ? 15.463 4.007 -10.629 1.00 82.81 71 ILE A O 1
ATOM 531 N N . ASN A 1 72 ? 13.670 3.793 -9.299 1.00 88.81 72 ASN A N 1
ATOM 532 C CA . ASN A 1 72 ? 12.914 4.844 -9.963 1.00 88.81 72 ASN A CA 1
ATOM 533 C C . ASN A 1 72 ? 13.631 6.193 -9.779 1.00 88.81 72 ASN A C 1
ATOM 535 O O . ASN A 1 72 ? 13.869 6.604 -8.647 1.00 88.81 72 ASN A O 1
ATOM 539 N N . ALA A 1 73 ? 13.928 6.898 -10.872 1.00 90.06 73 ALA A N 1
ATOM 540 C CA . ALA A 1 73 ? 14.596 8.202 -10.829 1.00 90.06 73 ALA A CA 1
ATOM 541 C C . ALA A 1 73 ? 13.805 9.264 -10.044 1.00 90.06 73 ALA A C 1
ATOM 543 O O . ALA A 1 73 ? 14.392 10.208 -9.529 1.00 90.06 73 ALA A O 1
ATOM 544 N N . ARG A 1 74 ? 12.483 9.085 -9.939 1.00 93.75 74 ARG A N 1
ATOM 545 C CA . ARG A 1 74 ? 11.561 9.964 -9.206 1.00 93.75 74 ARG A CA 1
ATOM 546 C C . ARG A 1 74 ? 11.290 9.492 -7.773 1.00 93.75 74 ARG A C 1
ATOM 548 O O . ARG A 1 74 ? 10.374 9.988 -7.117 1.00 93.75 74 ARG A O 1
ATOM 555 N N . LEU A 1 75 ? 12.020 8.481 -7.290 1.00 88.81 75 LEU A N 1
ATOM 556 C CA . LEU A 1 75 ? 11.832 7.956 -5.940 1.00 88.81 75 LEU A CA 1
ATOM 557 C C . LEU A 1 75 ? 12.117 9.056 -4.908 1.00 88.81 75 LEU A C 1
ATOM 559 O O . LEU A 1 75 ? 13.197 9.637 -4.900 1.00 88.81 75 LEU A O 1
ATOM 563 N N . GLY A 1 76 ? 11.148 9.306 -4.026 1.00 89.06 76 GLY A N 1
ATOM 564 C CA . GLY A 1 76 ? 11.217 10.359 -3.009 1.00 89.06 76 GLY A CA 1
ATOM 565 C C . GLY A 1 76 ? 10.420 11.621 -3.350 1.00 89.06 76 GLY A C 1
ATOM 566 O O . GLY A 1 76 ? 10.171 12.419 -2.453 1.00 89.06 76 GLY A O 1
ATOM 567 N N . GLU A 1 77 ? 9.956 11.782 -4.595 1.00 94.94 77 GLU A N 1
ATOM 568 C CA . GLU A 1 77 ? 9.031 12.870 -4.958 1.00 94.94 77 GLU A CA 1
ATOM 569 C C . GLU A 1 77 ? 7.641 12.690 -4.324 1.00 94.94 77 GLU A C 1
ATOM 571 O O . GLU A 1 77 ? 6.971 13.669 -4.008 1.00 94.94 77 GLU A O 1
ATOM 576 N N . GLU A 1 78 ? 7.221 11.441 -4.099 1.00 94.31 78 GLU A N 1
ATOM 577 C CA . GLU A 1 78 ? 5.997 11.096 -3.374 1.00 94.31 78 GLU A CA 1
ATOM 578 C C . GLU A 1 78 ? 6.312 10.222 -2.157 1.00 94.31 78 GLU A C 1
ATOM 580 O O . GLU A 1 78 ? 7.203 9.367 -2.179 1.00 94.31 78 GLU A O 1
ATOM 585 N N . GLY A 1 79 ? 5.539 10.437 -1.094 1.00 94.38 79 GLY A N 1
ATOM 586 C CA . GLY A 1 79 ? 5.556 9.623 0.116 1.00 94.38 79 GLY A CA 1
ATOM 587 C C . GLY A 1 79 ? 4.435 8.592 0.125 1.00 94.38 79 GLY A C 1
ATOM 588 O O . GLY A 1 79 ? 3.655 8.471 -0.815 1.00 94.38 79 GLY A O 1
ATOM 589 N N . GLU A 1 80 ? 4.333 7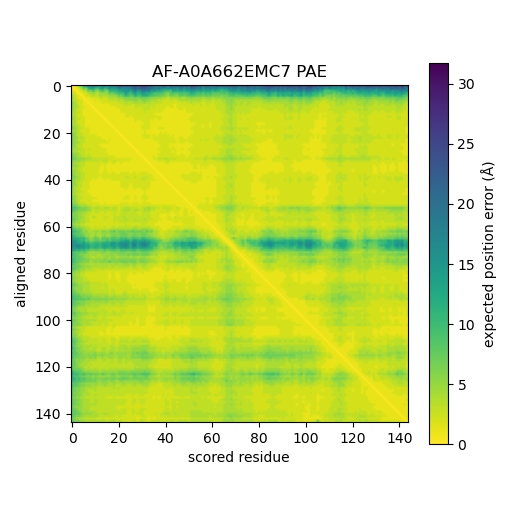.851 1.221 1.00 97.00 80 GLU A N 1
ATOM 590 C CA . GLU A 1 80 ? 3.240 6.905 1.443 1.00 97.00 80 GLU A CA 1
ATOM 591 C C . GLU A 1 80 ? 1.895 7.639 1.516 1.00 97.00 80 GLU A C 1
ATOM 593 O O . GLU A 1 80 ? 1.802 8.780 1.977 1.00 97.00 80 GLU A O 1
ATOM 598 N N . VAL A 1 81 ? 0.826 6.985 1.057 1.00 98.12 81 VAL A N 1
ATOM 599 C CA . VAL A 1 81 ? -0.524 7.527 1.232 1.00 98.12 81 VAL A CA 1
ATOM 600 C C . VAL A 1 81 ? -1.052 7.049 2.572 1.00 98.12 81 VAL A C 1
ATOM 602 O O . VAL A 1 81 ? -1.292 5.859 2.758 1.00 98.12 81 VAL A O 1
ATOM 605 N N . ILE A 1 82 ? -1.261 7.994 3.482 1.00 98.56 82 ILE A N 1
ATOM 606 C CA . ILE A 1 82 ? -1.815 7.745 4.810 1.00 98.56 82 ILE A CA 1
ATOM 607 C C . ILE A 1 82 ? -3.247 8.272 4.834 1.00 98.56 82 ILE A C 1
ATOM 609 O O . ILE A 1 82 ? -3.509 9.413 4.436 1.00 98.56 82 ILE A O 1
ATOM 613 N N . MET A 1 83 ? -4.182 7.445 5.291 1.00 98.62 83 MET A N 1
ATOM 614 C CA . MET A 1 83 ? -5.583 7.813 5.460 1.00 98.62 83 MET A CA 1
ATOM 615 C C . MET A 1 83 ? -6.028 7.524 6.886 1.00 98.62 83 MET A C 1
ATOM 617 O O . MET A 1 83 ? -5.936 6.385 7.323 1.00 98.62 83 MET A O 1
ATOM 621 N N . VAL A 1 84 ? -6.579 8.522 7.574 1.00 98.44 84 VAL A N 1
ATOM 622 C CA . VAL A 1 84 ? -7.214 8.353 8.888 1.00 98.44 84 VAL A CA 1
ATOM 623 C C . VAL A 1 84 ? -8.711 8.542 8.706 1.00 98.44 84 VAL A C 1
ATOM 625 O O . VAL A 1 84 ? -9.157 9.602 8.254 1.00 98.44 84 VAL A O 1
ATOM 628 N N . LYS A 1 85 ? -9.498 7.502 9.004 1.00 98.00 85 LYS A N 1
ATOM 629 C CA . LYS A 1 85 ? -10.965 7.490 8.844 1.00 98.00 85 LYS A CA 1
ATOM 630 C C . LYS A 1 85 ? -11.395 7.982 7.455 1.00 98.00 85 LYS A C 1
ATOM 632 O O . LYS A 1 85 ? -12.265 8.842 7.305 1.00 98.00 85 LYS A O 1
ATOM 637 N N . GLY A 1 86 ? -10.695 7.484 6.433 1.00 97.31 86 GLY A N 1
ATOM 638 C CA . GLY A 1 86 ? -11.000 7.748 5.027 1.00 97.31 86 GLY A CA 1
ATOM 639 C C . GLY A 1 86 ? -10.480 9.083 4.488 1.00 97.31 86 GLY A C 1
ATOM 640 O O . GLY A 1 86 ? -10.634 9.349 3.298 1.00 97.31 86 GLY A O 1
ATOM 641 N N . LYS A 1 87 ? -9.845 9.919 5.317 1.00 98.00 87 LYS A N 1
ATOM 642 C CA . LYS A 1 87 ? -9.289 11.212 4.899 1.00 98.00 87 LYS A CA 1
ATOM 643 C C . LYS A 1 87 ? -7.781 11.110 4.745 1.00 98.00 87 LYS A C 1
ATOM 645 O O . LYS A 1 87 ? -7.108 10.658 5.667 1.00 98.00 87 LYS A O 1
ATOM 650 N N . ARG A 1 88 ? -7.252 11.549 3.598 1.00 97.56 88 ARG A N 1
ATOM 651 C CA . ARG A 1 88 ? -5.801 11.641 3.391 1.00 97.56 88 ARG A CA 1
ATOM 652 C C . ARG A 1 88 ? -5.215 12.641 4.384 1.00 97.56 88 ARG A C 1
ATOM 654 O O . ARG A 1 88 ? -5.725 13.754 4.501 1.00 97.56 88 ARG A O 1
ATOM 661 N N . VAL A 1 89 ? -4.151 12.242 5.064 1.00 97.56 89 VAL A N 1
ATOM 662 C CA . VAL A 1 89 ? -3.410 13.082 6.010 1.00 97.56 89 VAL A CA 1
ATOM 663 C C . VAL A 1 89 ? -1.923 13.047 5.679 1.00 97.56 89 VAL A C 1
ATOM 665 O O . VAL A 1 89 ? -1.458 12.182 4.934 1.00 97.56 89 VAL A O 1
ATOM 668 N N . LYS A 1 90 ? -1.182 14.005 6.230 1.00 95.56 90 LYS A N 1
ATOM 669 C CA . LYS A 1 90 ? 0.277 14.007 6.229 1.00 95.56 90 LYS A CA 1
ATOM 670 C C . LYS A 1 90 ? 0.719 13.896 7.682 1.00 95.56 90 LYS A C 1
ATOM 672 O O . LYS A 1 90 ? 0.397 14.785 8.461 1.00 95.56 90 LYS A O 1
ATOM 677 N N . LEU A 1 91 ? 1.395 12.803 8.007 1.00 94.00 91 LEU A N 1
ATOM 678 C CA . LEU A 1 91 ? 2.032 12.563 9.299 1.00 94.00 91 LEU A CA 1
ATOM 679 C C . LEU A 1 91 ? 3.524 12.397 9.050 1.00 94.00 91 LEU A C 1
ATOM 681 O O . LEU A 1 91 ? 3.917 11.939 7.966 1.00 94.00 91 LEU A O 1
ATOM 685 N N . ASP A 1 92 ? 4.348 12.768 10.022 1.00 94.94 92 ASP A N 1
ATOM 686 C CA . ASP A 1 92 ? 5.723 12.290 10.009 1.00 94.94 92 ASP A CA 1
ATOM 687 C C . ASP A 1 92 ? 5.777 10.783 10.317 1.00 94.94 92 ASP A C 1
ATOM 689 O O . ASP A 1 92 ? 4.771 10.136 10.621 1.00 94.94 92 ASP A O 1
ATOM 693 N N . THR A 1 93 ? 6.954 10.191 10.121 1.00 92.94 93 THR A N 1
ATOM 694 C CA . THR A 1 93 ? 7.100 8.737 10.248 1.00 92.94 93 THR A CA 1
ATOM 695 C C . THR A 1 93 ? 6.924 8.278 11.690 1.00 92.94 93 THR A C 1
ATOM 697 O O . THR A 1 93 ? 6.300 7.242 11.895 1.00 92.94 93 THR A O 1
ATOM 700 N N . ASP A 1 94 ? 7.421 9.026 12.671 1.00 95.06 94 ASP A N 1
ATOM 701 C CA . ASP A 1 94 ? 7.374 8.612 14.072 1.00 95.06 94 ASP A CA 1
ATOM 702 C C . ASP A 1 94 ? 5.946 8.760 14.614 1.00 95.06 94 ASP A C 1
ATOM 704 O O . ASP A 1 94 ? 5.406 7.808 15.176 1.00 95.06 94 ASP A O 1
ATOM 708 N N . GLU A 1 95 ? 5.273 9.875 14.308 1.00 96.69 95 GLU A N 1
ATOM 709 C CA . GLU A 1 95 ? 3.848 10.083 14.591 1.00 96.69 95 GLU A CA 1
ATOM 710 C C . GLU A 1 95 ? 2.976 8.974 13.993 1.00 96.69 95 GLU A C 1
ATOM 712 O O . GLU A 1 95 ? 2.083 8.438 14.660 1.00 96.69 95 GLU A O 1
ATOM 717 N N . LEU A 1 96 ? 3.228 8.602 12.731 1.00 97.56 96 LEU A N 1
ATOM 718 C CA . LEU A 1 96 ? 2.508 7.505 12.095 1.00 97.56 96 LEU A CA 1
ATOM 719 C C . LEU A 1 96 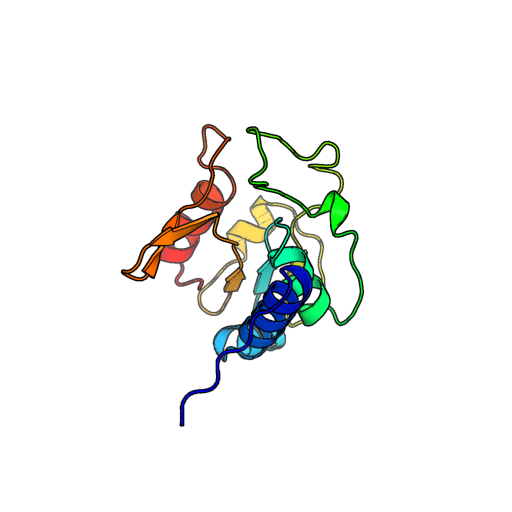? 2.732 6.201 12.863 1.00 97.56 96 LEU A C 1
ATOM 721 O O . LEU A 1 96 ? 1.757 5.535 13.215 1.00 97.56 96 LEU A O 1
ATOM 725 N N . LEU A 1 97 ? 3.989 5.832 13.114 1.00 97.06 97 LEU A N 1
ATOM 726 C CA . LEU A 1 97 ? 4.322 4.578 13.784 1.00 97.06 97 LEU A CA 1
ATOM 727 C C . LEU A 1 97 ? 3.722 4.524 15.188 1.00 97.06 97 LEU A C 1
ATOM 729 O O . LEU A 1 97 ? 3.161 3.497 15.558 1.00 97.06 97 LEU A O 1
ATOM 733 N N . ASP A 1 98 ? 3.743 5.616 15.942 1.00 96.88 98 ASP A N 1
ATOM 734 C CA . ASP A 1 98 ? 3.152 5.681 17.278 1.00 96.88 98 ASP A CA 1
ATOM 735 C C . ASP A 1 98 ? 1.625 5.592 17.263 1.00 96.88 98 ASP A C 1
ATOM 737 O O . ASP A 1 98 ? 1.045 4.976 18.158 1.00 96.88 98 ASP A O 1
ATOM 741 N N . SER A 1 99 ? 0.973 6.109 16.220 1.00 96.94 99 SER A N 1
ATOM 742 C CA . SER A 1 99 ? -0.488 6.068 16.096 1.00 96.94 99 SER A CA 1
ATOM 743 C C . SER A 1 99 ? -1.062 4.690 15.737 1.00 96.94 99 SER A C 1
ATOM 745 O O . SER A 1 99 ? -2.226 4.423 16.041 1.00 96.94 99 SER A O 1
ATOM 747 N N . LEU A 1 100 ? -0.272 3.823 15.091 1.00 98.31 100 LEU A N 1
ATOM 748 C CA . LEU A 1 100 ? -0.753 2.551 14.550 1.00 98.31 100 LEU A CA 1
ATOM 749 C C . LEU A 1 100 ? -1.129 1.556 15.654 1.00 98.31 100 LEU A C 1
ATOM 751 O O . LEU A 1 100 ? -0.328 1.259 16.551 1.00 98.31 100 LEU A O 1
ATOM 755 N N . THR A 1 101 ? -2.333 0.998 15.540 1.00 98.19 101 THR A N 1
ATOM 756 C CA . THR A 1 101 ? -2.935 0.102 16.533 1.00 98.19 101 THR A CA 1
ATOM 757 C C . THR A 1 101 ? -3.782 -1.006 15.900 1.00 98.19 101 THR A C 1
ATOM 759 O O . THR A 1 101 ? -4.003 -1.059 14.687 1.00 98.19 101 THR A O 1
ATOM 762 N N . ALA A 1 102 ? -4.281 -1.913 16.739 1.00 98.12 102 ALA A N 1
ATOM 763 C CA . ALA A 1 102 ? -5.167 -2.984 16.323 1.00 98.12 102 ALA A CA 1
ATOM 764 C C . ALA A 1 102 ? -6.405 -2.420 15.619 1.00 98.12 102 ALA A C 1
ATOM 766 O O . ALA A 1 102 ? -7.161 -1.630 16.182 1.00 98.12 102 ALA A O 1
ATOM 767 N N . GLY A 1 103 ? -6.636 -2.865 14.387 1.00 96.25 103 GLY A N 1
ATOM 768 C CA . GLY A 1 103 ? -7.734 -2.361 13.566 1.00 96.25 103 GLY A CA 1
ATOM 769 C C . GLY A 1 103 ? -7.284 -1.660 12.289 1.00 96.25 103 GLY A C 1
ATOM 770 O O . GLY A 1 103 ? -8.039 -1.683 11.306 1.00 96.25 103 GLY A O 1
ATOM 771 N N . ASP A 1 104 ? -6.071 -1.109 12.315 1.00 98.69 104 ASP A N 1
ATOM 772 C CA . ASP A 1 104 ? -5.424 -0.411 11.206 1.00 98.69 104 ASP A CA 1
ATOM 773 C C . ASP A 1 104 ? -4.892 -1.390 10.154 1.00 98.69 104 ASP A C 1
ATOM 775 O O . ASP A 1 104 ? -4.793 -2.595 10.402 1.00 98.69 104 ASP A O 1
ATOM 779 N N . VAL A 1 105 ? -4.583 -0.874 8.960 1.00 98.69 105 VAL A N 1
ATOM 780 C CA . VAL A 1 105 ? -4.151 -1.687 7.813 1.00 98.69 105 VAL A CA 1
ATOM 781 C C . VAL A 1 105 ? -2.952 -1.063 7.103 1.00 98.69 105 VAL A C 1
ATOM 783 O O . VAL A 1 105 ? -2.980 0.109 6.720 1.00 98.69 105 VAL A O 1
ATOM 786 N N . ILE A 1 106 ? -1.933 -1.867 6.821 1.00 98.56 106 ILE A N 1
ATOM 787 C CA . ILE A 1 106 ? -0.762 -1.497 6.026 1.00 98.56 106 ILE A CA 1
ATOM 788 C C . ILE A 1 106 ? -0.771 -2.301 4.724 1.00 98.56 106 ILE A C 1
ATOM 790 O O . ILE A 1 106 ? -0.701 -3.525 4.697 1.00 98.56 106 ILE A O 1
ATOM 794 N N . ILE A 1 107 ? -0.829 -1.605 3.592 1.00 98.38 107 ILE A N 1
ATOM 795 C CA . ILE A 1 107 ? -0.876 -2.214 2.264 1.00 98.38 107 ILE A CA 1
ATOM 796 C C . ILE A 1 107 ? 0.501 -2.118 1.614 1.00 98.38 107 ILE A C 1
ATOM 798 O O . ILE A 1 107 ? 0.902 -1.067 1.101 1.00 98.38 107 ILE A O 1
ATOM 802 N N . LYS A 1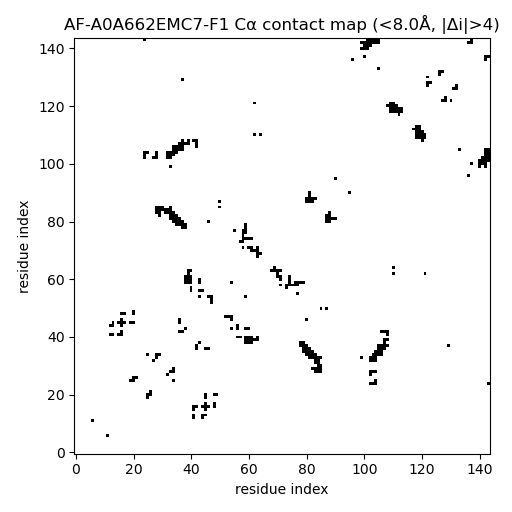 108 ? 1.193 -3.257 1.554 1.00 96.31 108 LYS A N 1
ATOM 803 C CA . LYS A 1 108 ? 2.488 -3.415 0.884 1.00 96.31 108 LYS A CA 1
ATOM 804 C C . LYS A 1 108 ? 2.387 -4.345 -0.327 1.00 96.31 108 LYS A C 1
ATOM 806 O O . LYS A 1 108 ? 1.877 -5.455 -0.237 1.00 96.31 108 LYS A O 1
ATOM 811 N N . GLY A 1 109 ? 2.926 -3.906 -1.465 1.00 94.06 109 GLY A N 1
ATOM 812 C CA . GLY A 1 109 ? 3.062 -4.748 -2.655 1.00 94.06 109 GLY A CA 1
ATOM 813 C C . GLY A 1 109 ? 4.223 -5.744 -2.546 1.00 94.06 109 GLY A C 1
ATOM 814 O O . GLY A 1 109 ? 5.304 -5.384 -2.065 1.00 94.06 109 GLY A O 1
ATOM 815 N N . GLY A 1 110 ? 4.002 -6.967 -3.035 1.00 93.56 110 GLY A N 1
ATOM 816 C CA . GLY A 1 110 ? 5.023 -7.999 -3.231 1.00 93.56 110 GLY A CA 1
ATOM 817 C C . GLY A 1 110 ? 5.689 -7.942 -4.610 1.00 93.56 110 GLY A C 1
ATOM 818 O O . GLY A 1 110 ? 5.116 -7.429 -5.571 1.00 93.56 110 GLY A O 1
ATOM 819 N N . ASN A 1 111 ? 6.896 -8.492 -4.692 1.00 92.06 111 ASN A N 1
ATOM 820 C CA . ASN A 1 111 ? 7.712 -8.626 -5.900 1.00 92.06 111 ASN A CA 1
ATOM 821 C C . ASN A 1 111 ? 7.669 -10.043 -6.484 1.00 92.06 111 ASN A C 1
ATOM 823 O O . ASN A 1 111 ? 7.761 -10.208 -7.697 1.00 92.06 111 ASN A O 1
ATOM 827 N N . ALA A 1 112 ? 7.497 -11.045 -5.626 1.00 92.19 112 ALA A N 1
ATOM 828 C CA . ALA A 1 112 ? 7.324 -12.440 -6.000 1.00 92.19 112 ALA A CA 1
ATOM 829 C C . ALA A 1 112 ? 6.218 -13.072 -5.149 1.00 92.19 112 ALA A C 1
ATOM 831 O O . ALA A 1 112 ? 5.941 -12.611 -4.041 1.00 92.19 112 ALA A O 1
ATOM 832 N N . LEU A 1 113 ? 5.598 -14.124 -5.672 1.00 94.00 113 LEU A N 1
ATOM 833 C CA . LEU A 1 113 ? 4.640 -14.963 -4.963 1.00 94.00 113 LEU A CA 1
ATOM 834 C C . LEU A 1 113 ? 4.947 -16.408 -5.339 1.00 94.00 113 LEU A C 1
ATOM 836 O O . LEU A 1 113 ? 4.972 -16.731 -6.529 1.00 94.00 113 LEU A O 1
ATOM 840 N N . ASP A 1 114 ? 5.214 -17.249 -4.350 1.00 96.00 114 ASP A N 1
ATOM 841 C CA . ASP A 1 114 ? 5.436 -18.670 -4.588 1.00 96.00 114 ASP A CA 1
ATOM 842 C C . ASP A 1 114 ? 4.102 -19.451 -4.685 1.00 96.00 114 ASP A C 1
ATOM 844 O O . ASP A 1 114 ? 3.029 -18.910 -4.390 1.00 96.00 114 ASP A O 1
ATOM 848 N N . PRO A 1 115 ? 4.128 -20.731 -5.098 1.00 96.94 115 PRO A N 1
ATOM 849 C CA . PRO A 1 115 ? 2.921 -21.557 -5.185 1.00 96.94 115 PRO A CA 1
ATOM 850 C C . PRO A 1 115 ? 2.217 -21.836 -3.846 1.00 96.94 115 PRO A C 1
ATOM 852 O O . PRO A 1 115 ? 1.065 -22.268 -3.858 1.00 96.94 115 PRO A O 1
ATOM 855 N N . PHE A 1 116 ? 2.885 -21.618 -2.711 1.00 96.62 116 PHE A N 1
ATOM 856 C CA . PHE A 1 116 ? 2.350 -21.844 -1.365 1.00 96.62 116 PHE A CA 1
ATOM 857 C C . PHE A 1 116 ? 1.757 -20.573 -0.741 1.00 96.62 116 PHE A C 1
ATOM 859 O O . PHE A 1 116 ? 1.166 -20.631 0.337 1.00 96.62 116 PHE A O 1
ATOM 866 N N . GLY A 1 117 ? 1.864 -19.434 -1.428 1.00 91.81 117 GLY A N 1
ATOM 867 C CA . GLY A 1 117 ? 1.340 -18.151 -0.974 1.00 91.81 117 GLY A CA 1
ATOM 868 C C . GLY A 1 117 ? 2.358 -17.284 -0.232 1.00 91.81 117 GLY A C 1
ATOM 869 O O . GLY A 1 117 ? 1.977 -16.250 0.319 1.00 91.81 117 GLY A O 1
ATOM 870 N N . THR A 1 118 ? 3.639 -17.652 -0.211 1.00 95.38 118 THR A N 1
ATOM 871 C CA . THR A 1 118 ? 4.700 -16.824 0.368 1.00 95.38 118 THR A CA 1
ATOM 872 C C . THR A 1 118 ? 5.053 -15.675 -0.571 1.00 95.38 118 THR A C 1
ATOM 874 O O . THR A 1 118 ? 5.368 -15.865 -1.748 1.00 95.38 118 THR A O 1
ATOM 877 N N . VAL A 1 119 ? 5.012 -14.457 -0.032 1.00 94.88 119 VAL A N 1
ATOM 878 C CA . VAL A 1 119 ? 5.319 -13.225 -0.761 1.00 94.88 119 VAL A CA 1
ATOM 879 C C . VAL A 1 119 ? 6.787 -12.853 -0.564 1.00 94.88 119 VAL A C 1
ATOM 881 O O . VAL A 1 119 ? 7.247 -12.686 0.562 1.00 94.88 119 VAL A O 1
ATOM 884 N N . GLY A 1 120 ? 7.509 -12.658 -1.664 1.00 93.81 120 GLY A N 1
ATOM 885 C CA . GLY A 1 120 ? 8.845 -12.065 -1.666 1.00 93.81 120 GLY A CA 1
ATOM 886 C C . GLY A 1 120 ? 8.776 -10.554 -1.880 1.00 93.81 120 GLY A C 1
ATOM 887 O O . GLY A 1 120 ? 8.016 -10.081 -2.728 1.00 93.81 120 GLY A O 1
ATOM 888 N N . VAL A 1 121 ? 9.584 -9.788 -1.147 1.00 92.38 121 VAL A N 1
ATOM 889 C CA . VAL A 1 121 ? 9.689 -8.326 -1.277 1.00 92.38 121 VAL A CA 1
ATOM 890 C C . VAL A 1 121 ? 11.148 -7.951 -1.498 1.00 92.38 121 VAL A C 1
ATOM 892 O O . VAL A 1 121 ? 12.025 -8.420 -0.777 1.00 92.38 121 VAL A O 1
ATOM 895 N N . LEU A 1 122 ? 11.411 -7.088 -2.478 1.00 88.81 122 LEU A N 1
ATOM 896 C CA . LEU A 1 122 ? 12.748 -6.541 -2.683 1.00 88.81 122 LEU A CA 1
ATOM 897 C C . LEU A 1 122 ? 13.088 -5.537 -1.583 1.00 88.81 122 LEU A C 1
ATOM 899 O O . LEU A 1 122 ? 12.338 -4.590 -1.338 1.00 88.81 122 LEU A O 1
ATOM 903 N N . MET A 1 123 ? 14.244 -5.738 -0.956 1.00 86.88 123 MET A N 1
ATOM 904 C CA . MET A 1 123 ? 14.798 -4.863 0.072 1.00 86.88 123 MET A CA 1
ATOM 905 C C . MET A 1 123 ? 16.147 -4.336 -0.407 1.00 86.88 123 MET A C 1
ATOM 907 O O . MET A 1 123 ? 17.022 -5.115 -0.764 1.00 86.88 123 MET A O 1
ATOM 911 N N . GLY A 1 124 ? 16.292 -3.012 -0.435 1.00 80.38 124 GLY A N 1
ATOM 912 C CA . GLY A 1 124 ? 17.540 -2.341 -0.818 1.00 80.38 124 GLY A CA 1
ATOM 913 C C . GLY A 1 124 ? 18.130 -1.456 0.279 1.00 80.38 124 GLY A C 1
ATOM 914 O O . GLY A 1 124 ? 19.183 -0.871 0.073 1.00 80.38 124 GLY A O 1
ATOM 915 N N . ALA A 1 125 ? 17.452 -1.331 1.423 1.00 86.62 125 ALA A N 1
ATOM 916 C CA . ALA A 1 125 ? 17.916 -0.537 2.555 1.00 86.62 125 ALA A CA 1
ATOM 917 C C . ALA A 1 125 ? 18.449 -1.458 3.659 1.00 86.62 125 ALA A C 1
ATOM 919 O O . ALA A 1 125 ? 17.832 -2.486 3.944 1.00 86.62 125 ALA A O 1
ATOM 920 N N . GLU A 1 126 ? 19.549 -1.065 4.304 1.00 89.38 126 GLU A N 1
ATOM 921 C CA . GLU A 1 126 ? 20.216 -1.849 5.361 1.00 89.38 126 GLU A CA 1
ATOM 922 C C . GLU A 1 126 ? 19.298 -2.146 6.556 1.00 89.38 126 GLU A C 1
ATOM 924 O O . GLU A 1 126 ? 19.416 -3.183 7.199 1.00 89.38 126 GLU A O 1
ATOM 929 N N . ASN A 1 127 ? 18.322 -1.273 6.811 1.00 90.69 127 ASN A N 1
ATOM 930 C CA . ASN A 1 127 ? 17.318 -1.436 7.863 1.00 90.69 127 ASN A CA 1
ATOM 931 C C . ASN A 1 127 ? 16.078 -2.248 7.429 1.00 90.69 127 ASN A C 1
ATOM 933 O O . ASN A 1 127 ? 15.054 -2.221 8.110 1.00 90.69 127 ASN A O 1
ATOM 937 N N . GLY A 1 128 ? 16.111 -2.910 6.268 1.00 90.69 128 GLY A N 1
ATOM 938 C CA . GLY A 1 128 ? 14.969 -3.653 5.719 1.00 90.69 128 GLY A CA 1
ATOM 939 C C . GLY A 1 128 ? 13.873 -2.771 5.100 1.00 90.69 128 GLY A C 1
ATOM 940 O O . GLY A 1 128 ? 12.841 -3.278 4.648 1.00 90.69 128 GLY A O 1
ATOM 941 N N . GLY A 1 129 ? 14.071 -1.451 5.050 1.00 91.94 129 GLY A N 1
ATOM 942 C CA . GLY A 1 129 ? 13.167 -0.500 4.408 1.00 91.94 129 GLY A CA 1
ATOM 943 C C . GLY A 1 129 ? 11.749 -0.532 4.984 1.00 91.94 129 GLY A C 1
ATOM 944 O O . GLY A 1 129 ? 11.544 -0.597 6.192 1.00 91.94 129 GLY A O 1
ATOM 945 N N . THR A 1 130 ? 10.745 -0.490 4.105 1.00 93.56 130 THR A N 1
ATOM 946 C CA . THR A 1 130 ? 9.326 -0.497 4.515 1.00 93.56 130 THR A CA 1
ATOM 947 C C . THR A 1 130 ? 8.916 -1.786 5.231 1.00 93.56 130 THR A C 1
ATOM 949 O O . THR A 1 130 ? 8.074 -1.736 6.120 1.00 93.56 130 THR A O 1
ATOM 952 N N . VAL A 1 131 ? 9.526 -2.929 4.896 1.00 94.81 131 VAL A N 1
ATOM 953 C CA . VAL A 1 131 ? 9.258 -4.206 5.579 1.00 94.81 131 VAL A CA 1
ATOM 954 C C . VAL A 1 131 ? 9.798 -4.159 7.006 1.00 94.81 131 VAL A C 1
ATOM 956 O O . VAL A 1 131 ? 9.048 -4.426 7.942 1.00 94.81 131 VAL A O 1
ATOM 959 N N . GLY A 1 132 ? 11.063 -3.759 7.173 1.00 95.25 132 GLY A N 1
ATOM 960 C CA . GLY A 1 132 ? 11.690 -3.617 8.491 1.00 95.25 132 GLY A CA 1
ATOM 961 C C . GLY A 1 132 ? 10.978 -2.599 9.383 1.00 95.25 132 GLY A C 1
ATOM 962 O O . GLY A 1 132 ? 10.839 -2.827 10.581 1.00 95.25 132 GLY A O 1
ATOM 963 N N . ARG A 1 133 ? 10.450 -1.521 8.790 1.00 95.25 133 ARG A N 1
ATOM 964 C CA . ARG A 1 133 ? 9.663 -0.501 9.495 1.00 95.25 133 ARG A CA 1
ATOM 965 C C . ARG A 1 133 ? 8.327 -1.035 10.019 1.00 95.25 133 ARG A C 1
ATOM 967 O O . ARG A 1 133 ? 7.982 -0.778 11.167 1.00 95.25 133 ARG A O 1
ATOM 974 N N . TYR A 1 134 ? 7.559 -1.730 9.179 1.00 96.88 134 TYR A N 1
ATOM 975 C CA . TYR A 1 134 ? 6.151 -2.006 9.474 1.00 96.88 134 TYR A CA 1
ATOM 976 C C . TYR A 1 134 ? 5.868 -3.405 10.006 1.00 96.88 134 TYR A C 1
ATOM 978 O O . TYR A 1 134 ? 4.993 -3.543 10.853 1.00 96.88 134 TYR A O 1
ATOM 986 N N . VAL A 1 135 ? 6.578 -4.443 9.556 1.00 95.38 135 VAL A N 1
ATOM 987 C CA . VAL A 1 135 ? 6.238 -5.828 9.931 1.00 95.38 135 VAL A CA 1
ATOM 988 C C . VAL A 1 135 ? 6.393 -6.087 11.435 1.00 95.38 135 VAL A C 1
ATOM 990 O O . VAL A 1 135 ? 5.443 -6.597 12.028 1.00 95.38 135 VAL A O 1
ATOM 993 N N . PRO A 1 136 ? 7.511 -5.720 12.097 1.00 96.00 136 PRO A N 1
ATOM 994 C CA . PRO A 1 136 ? 7.648 -5.940 13.538 1.00 96.00 136 PRO A CA 1
ATOM 995 C C . PRO A 1 136 ? 6.576 -5.200 14.344 1.00 96.00 136 PRO A C 1
ATOM 997 O O . PRO A 1 136 ? 5.994 -5.762 15.270 1.00 96.00 136 PRO A O 1
ATOM 1000 N N . LEU A 1 137 ? 6.278 -3.957 13.953 1.00 96.69 137 LEU A N 1
ATOM 1001 C CA . LEU A 1 137 ? 5.250 -3.140 14.590 1.00 96.69 137 LEU A CA 1
ATOM 1002 C C . LEU A 1 137 ? 3.861 -3.751 14.410 1.00 96.69 137 LEU A C 1
ATOM 1004 O O . LEU A 1 137 ? 3.110 -3.856 15.379 1.00 96.69 137 LEU A O 1
ATOM 1008 N N . ALA A 1 138 ? 3.531 -4.179 13.191 1.00 97.12 138 ALA A N 1
ATOM 1009 C CA . ALA A 1 138 ? 2.235 -4.757 12.882 1.00 97.12 138 ALA A CA 1
ATOM 1010 C C . ALA A 1 138 ? 1.976 -6.026 13.696 1.00 97.12 138 ALA A C 1
ATOM 1012 O O . ALA A 1 138 ? 0.924 -6.153 14.323 1.00 97.12 138 ALA A O 1
ATOM 1013 N N . LEU A 1 139 ? 2.983 -6.899 13.791 1.00 97.00 139 LEU A N 1
ATOM 1014 C CA . LEU A 1 139 ? 2.930 -8.101 14.622 1.00 97.00 139 LEU A CA 1
ATOM 1015 C C . LEU A 1 139 ? 2.758 -7.773 16.111 1.00 97.00 139 LEU A C 1
ATOM 1017 O O . LEU A 1 139 ? 1.959 -8.417 16.786 1.00 97.00 139 LEU A O 1
ATOM 1021 N N . ALA A 1 140 ? 3.477 -6.772 16.626 1.00 97.50 140 ALA A N 1
ATOM 1022 C CA . ALA A 1 140 ? 3.423 -6.404 18.040 1.00 97.50 140 ALA A CA 1
ATOM 1023 C C . ALA A 1 140 ? 2.104 -5.725 18.445 1.00 97.50 140 ALA A C 1
ATOM 1025 O O . ALA A 1 140 ? 1.659 -5.881 19.581 1.00 97.50 140 ALA A O 1
ATOM 1026 N N . ARG A 1 141 ? 1.489 -4.957 17.538 1.00 97.19 141 ARG A N 1
ATOM 1027 C CA . ARG A 1 141 ? 0.314 -4.116 17.832 1.00 97.19 141 ARG A CA 1
ATOM 1028 C C . ARG A 1 141 ? -0.995 -4.630 17.230 1.00 97.19 141 ARG A C 1
ATOM 1030 O O . ARG A 1 141 ? -2.033 -4.010 17.435 1.00 97.19 141 ARG A O 1
ATOM 1037 N N . GLY A 1 142 ? -0.965 -5.748 16.506 1.00 96.56 142 GLY A N 1
ATOM 1038 C CA . GLY A 1 142 ? -2.148 -6.318 15.856 1.00 96.56 142 GLY A CA 1
ATOM 1039 C C . GLY A 1 142 ? -2.663 -5.488 14.676 1.00 96.56 142 GLY A C 1
ATOM 1040 O O . GLY A 1 142 ? -3.867 -5.494 14.409 1.00 96.56 142 GLY A O 1
ATOM 1041 N N . VAL A 1 143 ? -1.771 -4.759 13.999 1.00 98.19 143 VAL A N 1
ATOM 1042 C CA . VAL A 1 143 ? -2.075 -4.080 12.728 1.00 98.19 143 VAL A CA 1
ATOM 1043 C C . VAL A 1 143 ? -2.101 -5.132 11.622 1.00 98.19 143 VAL A C 1
ATOM 1045 O O . VAL A 1 143 ? -1.290 -6.059 11.639 1.00 98.19 143 VAL A O 1
ATOM 1048 N N . GLU A 1 144 ? -3.028 -4.994 10.675 1.00 96.44 144 GLU A N 1
ATOM 1049 C CA . GLU A 1 144 ? -3.137 -5.901 9.525 1.00 96.44 144 GLU A CA 1
ATOM 1050 C C . GLU A 1 144 ? -2.194 -5.539 8.375 1.00 96.44 144 GLU A C 1
ATOM 1052 O O . GLU A 1 144 ? -2.133 -4.343 8.010 1.00 96.44 144 GLU A O 1
#

Foldseek 3Di:
DDDDDDDDPVRVLLVVLVVVCPDPLNVQQLAANKEKQAAALSSQSNLCSLLVHHDPSLLSHAQDDDPDDDGRPSDPVDGIFMDGNSHTDDDDLVRVLVRDAASYEYHDDAPDADPVGDGHHDADDPCRPPCNSPVVSCVVHVYD

Sequence (144 aa):
MKAYAVLRPAAAKRLIAKGVKARPSVKRALKEGTIVVTLGTTNGYVAEELLGGPIDRGAFAAGLIEDRWNINARLGEEGEVIMVKGKRVKLDTDELLDSLTAGDVIIKGGNALDPFGTVGVLMGAENGGTVGRYVPLALARGVE

Solvent-accessible surface area (backbone atoms only — not comparable to full-atom values): 8326 Å² total; per-residue (Å²): 138,88,86,87,82,90,67,57,69,70,57,46,31,45,52,48,18,55,52,53,60,65,35,68,61,49,52,45,10,39,65,74,25,37,35,39,36,38,62,10,64,52,31,36,40,31,48,22,61,72,72,72,44,88,69,67,48,71,30,25,26,42,82,58,86,64,104,53,97,56,76,52,90,44,56,74,78,41,75,63,51,34,24,52,45,63,38,79,56,88,70,58,71,66,62,46,60,71,67,61,38,64,60,20,37,60,48,73,68,65,71,43,69,51,98,87,70,54,70,38,66,84,65,91,43,96,70,38,45,72,56,49,63,43,51,64,52,22,70,75,41,54,31,77

Mean predicted aligned error: 3.41 Å

Nearest PDB structures (foldseek):
  3mdb-assembly1_C  TM=4.443E-01  e=5.212E+00  Homo sapiens

Secondary structure (DSSP, 8-state):
-----PPPHHHHHHHHHHHHHHSHHHHHHHHHSEEEE-SSHHHHHHHHHHHTS---TTTT--S--SSS----TTTTSS--EEEETTEEE---HHHHHHH--TT-EEE---SEE-TTSPEE----STT-HHHHHHHHHHHHHT--

Radius of gyration: 15.47 Å; Cα contacts (8 Å, |Δi|>4): 218; chains: 1; bounding box: 37×39×38 Å

pLDDT: mean 94.44, std 5.84, range [61.47, 98.81]